Protein AF-A0A844GDI8-F1 (afdb_monomer)

Sequence (125 aa):
MKISQRLLLTLSTALVALLAVGSFGLWQLKQANTRFDYIAENTMPSVLALDHVKDTFAEMRVQVYRHVLANNPELKQKEEQLIRESDQKLASELNDYEKNLISNQEDRDLLAKDRLRSRPMKPDG

Mean predicted aligned error: 10.5 Å

InterPro domains:
  IPR024478 Chemotaxis methyl-accepting receptor HlyB-like, 4HB MCP domain [PF12729] (1-109)

Structure (mmCIF, N/CA/C/O backbone):
data_AF-A0A844GDI8-F1
#
_entry.id   AF-A0A844GDI8-F1
#
loop_
_atom_site.group_PDB
_atom_site.id
_atom_site.type_symbol
_atom_site.label_atom_id
_atom_site.label_alt_id
_atom_site.label_comp_id
_atom_s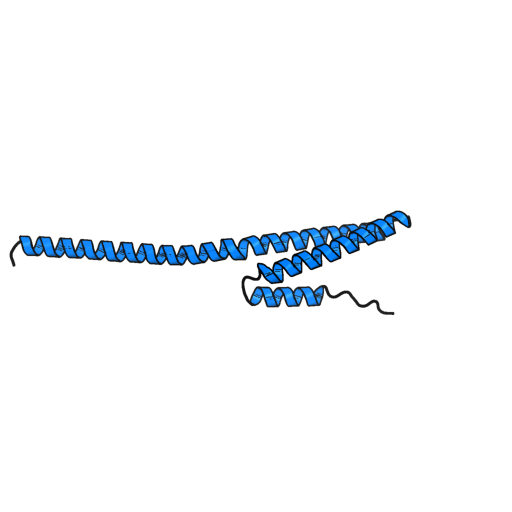ite.label_asym_id
_atom_site.label_entity_id
_atom_site.label_seq_id
_atom_site.pdbx_PDB_ins_code
_atom_site.Cartn_x
_atom_site.Cartn_y
_atom_site.Cartn_z
_atom_site.occupancy
_atom_site.B_iso_or_equiv
_atom_site.auth_seq_id
_atom_site.auth_comp_id
_atom_site.auth_asym_id
_atom_site.auth_atom_id
_atom_site.pdbx_PDB_model_num
ATOM 1 N N . MET A 1 1 ? -38.801 8.142 53.476 1.00 58.06 1 MET A N 1
ATOM 2 C CA . MET A 1 1 ? -37.443 8.277 52.903 1.00 58.06 1 MET A CA 1
ATOM 3 C C . MET A 1 1 ? -36.638 9.249 53.746 1.00 58.06 1 MET A C 1
ATOM 5 O O . MET A 1 1 ? -37.152 10.319 54.046 1.00 58.06 1 MET A O 1
ATOM 9 N N . LYS A 1 2 ? -35.413 8.892 54.144 1.00 83.44 2 LYS A N 1
ATOM 10 C CA . LYS A 1 2 ? -34.493 9.823 54.825 1.00 83.44 2 LYS A CA 1
ATOM 11 C C . LYS A 1 2 ? -33.628 10.543 53.780 1.00 83.44 2 LYS A C 1
ATOM 13 O O . LYS A 1 2 ? -33.296 9.951 52.757 1.00 83.44 2 LYS A O 1
ATOM 18 N N . ILE A 1 3 ? -33.246 11.796 54.033 1.00 80.56 3 ILE A N 1
ATOM 19 C CA . ILE A 1 3 ? -32.442 12.636 53.116 1.00 80.56 3 ILE A CA 1
ATOM 20 C C . ILE A 1 3 ? -31.165 11.914 52.649 1.00 80.56 3 ILE A C 1
ATOM 22 O O . ILE A 1 3 ? -30.835 11.954 51.466 1.00 80.56 3 ILE A O 1
ATOM 26 N N . SER A 1 4 ? -30.521 11.155 53.540 1.00 80.56 4 SER A N 1
ATOM 27 C CA . SER A 1 4 ? -29.336 10.347 53.231 1.00 80.56 4 SER A CA 1
ATOM 28 C C . SER A 1 4 ? -29.582 9.270 52.168 1.00 80.56 4 SER A C 1
ATOM 30 O O . SER A 1 4 ? -28.730 9.071 51.312 1.00 80.56 4 SER A O 1
ATOM 32 N N . GLN A 1 5 ? -30.748 8.607 52.164 1.00 81.50 5 GLN A N 1
ATOM 33 C CA . GLN A 1 5 ? -31.087 7.614 51.130 1.00 81.50 5 GLN A CA 1
ATOM 34 C C . GLN A 1 5 ? -31.275 8.274 49.766 1.00 81.50 5 GLN A C 1
ATOM 36 O O . GLN A 1 5 ? -30.863 7.718 48.754 1.00 81.50 5 GLN A O 1
ATOM 41 N N . ARG A 1 6 ? -31.870 9.473 49.739 1.00 85.62 6 ARG A N 1
ATOM 42 C CA . ARG A 1 6 ? -32.077 10.226 48.498 1.00 85.62 6 ARG A CA 1
ATOM 43 C C . ARG A 1 6 ? -30.742 10.654 47.885 1.00 85.62 6 ARG A C 1
ATOM 45 O O . ARG A 1 6 ? -30.569 10.509 46.682 1.00 85.62 6 ARG A O 1
ATOM 52 N N . LEU A 1 7 ? -29.805 11.113 48.720 1.00 89.56 7 LEU A N 1
ATOM 53 C CA . LEU A 1 7 ? -28.462 11.529 48.302 1.00 89.56 7 LEU A CA 1
ATOM 54 C C . LEU A 1 7 ? -27.642 10.357 47.736 1.00 89.56 7 LEU A C 1
ATOM 56 O O . LEU A 1 7 ? -27.009 10.487 46.690 1.00 89.56 7 LEU A O 1
ATOM 60 N N . LEU A 1 8 ? -27.692 9.199 48.405 1.00 91.94 8 LEU A N 1
ATOM 61 C CA . LEU A 1 8 ? -26.987 7.991 47.969 1.00 91.94 8 LEU A CA 1
ATOM 62 C C . LEU A 1 8 ? -27.525 7.489 46.623 1.00 91.94 8 LEU A C 1
ATOM 64 O O . LEU A 1 8 ? -26.748 7.161 45.734 1.00 91.94 8 LEU A O 1
ATOM 68 N N . LEU A 1 9 ? -28.849 7.508 46.440 1.00 91.69 9 LEU A N 1
ATOM 69 C CA . LEU A 1 9 ? -29.498 7.034 45.217 1.00 91.69 9 LEU A CA 1
ATOM 70 C C . LEU A 1 9 ? -29.147 7.903 44.002 1.00 91.69 9 LEU A C 1
ATOM 72 O O . LEU A 1 9 ? -28.824 7.375 42.937 1.00 91.69 9 LEU A O 1
ATOM 76 N N . THR A 1 10 ? -29.152 9.230 44.162 1.00 93.31 10 THR A N 1
ATOM 77 C CA . THR A 1 10 ? -28.753 10.152 43.088 1.00 93.31 10 THR A CA 1
ATOM 78 C C . THR A 1 10 ? -27.277 10.011 42.733 1.00 93.31 10 THR A C 1
ATOM 80 O O . THR A 1 10 ? -26.933 10.011 41.553 1.00 93.31 10 THR A O 1
ATOM 83 N N . LEU A 1 11 ? -26.410 9.834 43.737 1.00 94.50 11 LEU A N 1
ATOM 84 C CA . LEU A 1 11 ? -24.975 9.677 43.519 1.00 94.50 11 LEU A CA 1
ATOM 85 C C . LEU A 1 11 ? -24.662 8.359 42.803 1.00 94.50 11 LEU A C 1
ATOM 87 O O . LEU A 1 11 ? -23.952 8.369 41.802 1.00 94.50 11 LEU A O 1
ATOM 91 N N . SER A 1 12 ? -25.230 7.240 43.262 1.00 94.81 12 SER A N 1
ATOM 92 C CA . SER A 1 12 ? -25.060 5.935 42.614 1.00 94.81 12 SER A CA 1
ATOM 93 C C . SER A 1 12 ? -25.578 5.939 41.178 1.00 94.81 12 SER A C 1
ATOM 95 O O . SER A 1 12 ? -24.921 5.395 40.297 1.00 94.81 12 SER A O 1
ATOM 97 N N . THR A 1 13 ? -26.709 6.599 40.917 1.00 95.38 13 THR A N 1
ATOM 98 C CA . THR A 1 13 ? -27.257 6.719 39.557 1.00 95.38 13 THR A CA 1
ATOM 99 C C . THR A 1 13 ? -26.310 7.491 38.639 1.00 95.38 13 THR A C 1
ATOM 101 O O . THR A 1 13 ? -26.027 7.038 37.531 1.00 95.38 13 THR A O 1
ATOM 104 N N . ALA A 1 14 ? -25.766 8.620 39.106 1.00 95.25 14 ALA A N 1
ATOM 105 C CA . ALA A 1 14 ? -24.781 9.391 38.347 1.00 95.25 14 ALA A CA 1
ATOM 106 C C . ALA A 1 14 ? -23.498 8.584 38.078 1.00 95.25 14 ALA A C 1
ATOM 108 O O . ALA A 1 14 ? -22.960 8.627 36.973 1.00 95.25 14 ALA A O 1
ATOM 109 N N . LEU A 1 15 ? -23.042 7.801 39.061 1.00 96.7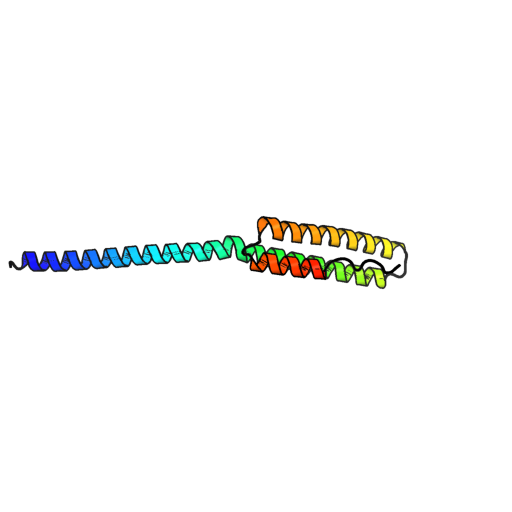5 15 LEU A N 1
ATOM 110 C CA . LEU A 1 15 ? -21.878 6.918 38.940 1.00 96.75 15 LEU A CA 1
ATOM 111 C C . LEU A 1 15 ? -22.093 5.824 37.887 1.00 96.75 15 LEU A C 1
ATOM 113 O O . LEU A 1 15 ? -21.237 5.615 37.031 1.00 96.75 15 LEU A O 1
ATOM 117 N N . VAL A 1 16 ? -23.253 5.163 37.907 1.00 96.81 16 VAL A N 1
ATOM 118 C CA . VAL A 1 16 ? -23.614 4.142 36.911 1.00 96.81 16 VAL A CA 1
ATOM 119 C C . VAL A 1 16 ? -23.710 4.752 35.514 1.00 96.81 16 VAL A C 1
ATOM 121 O O . VAL A 1 16 ? -23.190 4.171 34.564 1.00 96.81 16 VAL A O 1
ATOM 124 N N . ALA A 1 17 ? -24.311 5.938 35.382 1.00 96.00 17 ALA A N 1
ATOM 125 C CA . ALA A 1 17 ? -24.390 6.639 34.103 1.00 96.00 17 ALA A CA 1
ATOM 126 C C . ALA A 1 17 ? -22.994 6.976 33.546 1.00 96.00 17 ALA A C 1
ATOM 128 O O . ALA A 1 17 ? -22.728 6.734 32.370 1.00 96.00 17 ALA A O 1
ATOM 129 N N . LEU A 1 18 ? -22.080 7.459 34.394 1.00 96.31 18 LEU A N 1
ATOM 130 C CA . LEU A 1 18 ? -20.688 7.724 34.016 1.00 96.31 18 LEU A CA 1
ATOM 131 C C . LEU A 1 18 ? -19.960 6.459 33.552 1.00 96.31 18 LEU A C 1
ATOM 133 O O . LEU A 1 18 ? -19.305 6.479 32.512 1.00 96.31 18 LEU A O 1
ATOM 137 N N . LEU A 1 19 ? -20.099 5.352 34.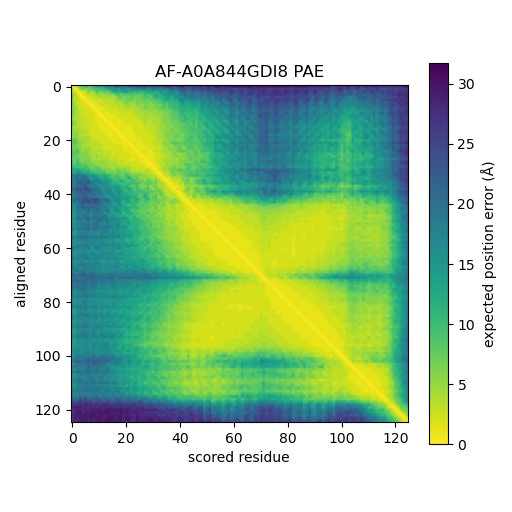287 1.00 96.88 19 LEU A N 1
ATOM 138 C CA . LEU A 1 19 ? -19.487 4.075 33.913 1.00 96.88 19 LEU A CA 1
ATOM 139 C C . LEU A 1 19 ? -20.047 3.534 32.593 1.00 96.88 19 LEU A C 1
ATOM 141 O O . LEU A 1 19 ? -19.283 3.019 31.775 1.00 96.88 19 LEU A O 1
ATOM 145 N N . ALA A 1 20 ? -21.354 3.675 32.363 1.00 96.06 20 ALA A N 1
ATOM 146 C CA . ALA A 1 20 ? -21.994 3.263 31.119 1.00 96.06 20 ALA A CA 1
ATOM 147 C C . ALA A 1 20 ? -21.457 4.060 29.922 1.00 96.06 20 ALA A C 1
ATOM 149 O O . ALA A 1 20 ? -21.033 3.465 28.932 1.00 96.06 20 ALA A O 1
ATOM 150 N N . VAL A 1 21 ? -21.399 5.392 30.033 1.00 96.00 21 VAL A N 1
ATOM 151 C CA . VAL A 1 21 ? -20.866 6.261 28.970 1.00 96.00 21 VAL A CA 1
ATOM 152 C C . VAL A 1 21 ? -19.378 6.003 28.740 1.00 96.00 21 VAL A C 1
ATOM 154 O O . VAL A 1 21 ? -18.954 5.884 27.592 1.00 96.00 21 VAL A O 1
ATOM 157 N N . GLY A 1 22 ? -18.587 5.857 29.807 1.00 95.19 22 GLY A N 1
ATOM 158 C CA . GLY A 1 22 ? -17.161 5.547 29.704 1.00 95.19 22 GLY A CA 1
ATOM 159 C C . GLY A 1 22 ? -16.908 4.213 28.999 1.00 95.19 22 GLY A C 1
ATOM 160 O O . GLY A 1 22 ? -16.115 4.145 28.062 1.00 95.19 22 GLY A O 1
ATOM 161 N N . SER A 1 23 ? -17.637 3.164 29.387 1.00 93.88 23 SER A N 1
ATOM 162 C CA . SER A 1 23 ? -17.521 1.836 28.769 1.00 93.88 23 SER A CA 1
ATOM 163 C C . SER A 1 23 ? -17.961 1.847 27.305 1.00 93.88 23 SER A C 1
ATOM 165 O O . SER A 1 23 ? -17.291 1.262 26.455 1.00 93.88 23 SER A O 1
ATOM 167 N N . PHE A 1 24 ? -19.052 2.551 26.989 1.00 95.00 24 PHE A N 1
ATOM 168 C CA . PHE A 1 24 ? -19.525 2.719 25.616 1.00 95.00 24 PHE A CA 1
ATOM 169 C C . PHE A 1 24 ? -18.507 3.476 24.751 1.00 95.00 24 PHE A C 1
ATOM 171 O O . PHE A 1 24 ? -18.215 3.054 23.634 1.00 95.00 24 PHE A O 1
ATOM 178 N N . GLY A 1 25 ? -17.903 4.540 25.286 1.00 91.62 25 GLY A N 1
ATOM 179 C CA . GLY A 1 25 ? -16.837 5.282 24.614 1.00 91.62 25 GLY A CA 1
ATOM 180 C C . GLY A 1 25 ? -15.614 4.413 24.317 1.00 91.62 25 GLY A C 1
ATOM 181 O O . GLY A 1 25 ? -15.112 4.428 23.195 1.00 91.62 25 GLY A O 1
ATOM 182 N N . LEU A 1 26 ? -15.176 3.595 25.281 1.00 91.44 26 LEU A N 1
ATOM 183 C CA . LEU A 1 26 ? -14.076 2.643 25.081 1.00 91.44 26 LEU A CA 1
ATOM 184 C C . LEU A 1 26 ? -14.410 1.582 24.025 1.00 91.44 26 LEU A C 1
ATOM 186 O O . LEU A 1 26 ? -13.558 1.242 23.205 1.00 91.44 26 LEU A O 1
ATOM 190 N N . TRP A 1 27 ? -15.645 1.076 24.011 1.00 90.00 27 TRP A N 1
ATOM 191 C CA . TRP A 1 27 ? -16.100 0.127 22.995 1.00 90.00 27 TRP A CA 1
ATOM 192 C C . TRP A 1 27 ? -16.102 0.751 21.594 1.00 90.00 27 TRP A C 1
ATOM 194 O O . TRP A 1 27 ? -15.561 0.166 20.654 1.00 90.00 27 TRP A O 1
ATOM 204 N N . GLN A 1 28 ? -16.619 1.974 21.467 1.00 86.12 28 GLN A N 1
ATOM 205 C CA . GLN A 1 28 ? -16.641 2.712 20.207 1.00 86.12 28 GLN A CA 1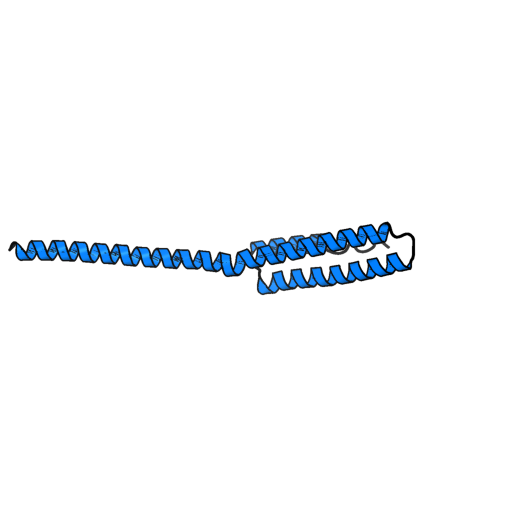
ATOM 206 C C . GLN A 1 28 ? -15.226 3.036 19.704 1.00 86.12 28 GLN A C 1
ATOM 208 O O . GLN A 1 28 ? -14.955 2.916 18.508 1.00 86.12 28 GLN A O 1
ATOM 213 N N . LEU A 1 29 ? -14.314 3.398 20.613 1.00 84.88 29 LEU A N 1
ATOM 214 C CA . LEU A 1 29 ? -12.909 3.649 20.297 1.00 84.88 29 LEU A CA 1
ATOM 215 C C . LEU A 1 29 ? -12.213 2.371 19.815 1.00 84.88 29 LEU A C 1
ATOM 217 O O . LEU A 1 29 ? -11.505 2.403 18.812 1.00 84.88 29 LEU A O 1
ATOM 221 N N . LYS A 1 30 ? -12.467 1.231 20.470 1.00 80.94 30 LYS A N 1
ATOM 222 C CA . LYS A 1 30 ? -11.933 -0.071 20.046 1.00 80.94 30 LYS A CA 1
ATOM 223 C C . LYS A 1 30 ? -12.401 -0.440 18.637 1.00 80.94 30 LYS A C 1
ATOM 225 O O . LYS A 1 30 ? -11.585 -0.867 17.828 1.00 80.94 30 LYS A O 1
ATOM 230 N N . GLN A 1 31 ? -13.683 -0.226 18.336 1.00 79.81 31 GLN A N 1
ATOM 231 C CA . GLN A 1 31 ? -14.257 -0.455 17.006 1.00 79.81 31 GLN A CA 1
ATOM 232 C C . GLN A 1 31 ? -13.626 0.454 15.936 1.00 79.81 31 GLN A C 1
ATOM 234 O O . GLN A 1 31 ? -13.423 0.029 14.799 1.00 79.81 31 GLN A O 1
ATOM 239 N N . ALA A 1 32 ? -13.334 1.711 16.287 1.00 71.69 32 ALA A N 1
ATOM 240 C CA . ALA A 1 32 ? -12.657 2.647 15.396 1.00 71.69 32 ALA A CA 1
ATOM 241 C C . ALA A 1 32 ? -11.206 2.224 15.133 1.00 71.69 32 ALA A C 1
ATOM 243 O O . ALA A 1 32 ? -10.782 2.239 13.980 1.00 71.69 32 ALA A O 1
ATOM 244 N N . ASN A 1 33 ? -10.483 1.771 16.163 1.00 71.44 33 ASN A N 1
ATOM 245 C CA . ASN A 1 33 ? -9.116 1.266 16.020 1.00 71.44 33 ASN A CA 1
ATOM 246 C C . ASN A 1 33 ? -9.041 0.115 15.011 1.00 71.44 33 ASN A C 1
ATOM 248 O O . ASN A 1 33 ? -8.203 0.146 14.125 1.00 71.44 33 ASN A O 1
ATOM 252 N N . THR A 1 34 ? -10.005 -0.813 15.035 1.00 67.88 34 THR A N 1
ATOM 253 C CA . THR A 1 34 ? -10.046 -1.934 14.076 1.00 67.88 34 THR A CA 1
ATOM 254 C C . THR A 1 34 ? -10.129 -1.470 12.615 1.00 67.88 34 THR A C 1
ATOM 256 O O . THR A 1 34 ? -9.647 -2.149 11.714 1.00 67.88 34 THR A O 1
ATOM 259 N N . ARG A 1 35 ? -10.745 -0.307 12.356 1.00 63.72 35 ARG A N 1
ATOM 260 C CA . ARG A 1 35 ? -10.803 0.283 11.008 1.00 63.72 35 ARG A CA 1
ATOM 261 C C . ARG A 1 35 ? -9.491 0.964 10.626 1.00 63.72 35 ARG A C 1
ATOM 263 O O . ARG A 1 35 ? -9.107 0.898 9.463 1.00 63.72 35 ARG A O 1
ATOM 270 N N . PHE A 1 36 ? -8.826 1.614 11.579 1.00 63.84 36 PHE A N 1
ATOM 271 C CA . PHE A 1 36 ? -7.506 2.202 11.353 1.00 63.84 36 PHE A CA 1
ATOM 272 C C . PHE A 1 36 ? -6.452 1.129 11.094 1.00 63.84 36 PHE A C 1
ATOM 274 O O . PHE A 1 36 ? -5.689 1.275 10.143 1.00 63.84 36 PHE A O 1
ATOM 281 N N . ASP A 1 37 ? -6.481 0.034 11.854 1.00 64.62 37 ASP A N 1
ATOM 282 C CA . ASP A 1 37 ? -5.597 -1.117 11.658 1.00 64.62 37 ASP A CA 1
ATOM 283 C C . ASP A 1 37 ? -5.788 -1.704 10.251 1.00 64.62 37 ASP A C 1
ATOM 285 O O . ASP A 1 37 ? -4.821 -1.897 9.524 1.00 64.62 37 ASP A O 1
ATOM 289 N N . TYR A 1 38 ? -7.036 -1.855 9.785 1.00 65.56 38 TYR A N 1
ATOM 290 C CA . TYR A 1 38 ? -7.311 -2.315 8.418 1.00 65.56 38 TYR A CA 1
ATOM 291 C C . TYR A 1 38 ? -6.700 -1.403 7.338 1.00 65.56 38 TYR A C 1
ATOM 293 O O . TYR A 1 38 ? -6.082 -1.897 6.393 1.00 65.56 38 TYR A O 1
ATOM 301 N N . ILE A 1 39 ? -6.834 -0.079 7.479 1.00 62.19 39 ILE A N 1
ATOM 302 C CA . ILE A 1 39 ? -6.264 0.894 6.530 1.00 62.19 39 ILE A CA 1
ATOM 303 C C . ILE A 1 39 ? -4.732 0.857 6.558 1.00 62.19 39 ILE A C 1
ATOM 305 O O . ILE A 1 39 ? -4.097 0.890 5.501 1.00 62.19 39 ILE A O 1
ATOM 309 N N . ALA A 1 40 ? -4.145 0.803 7.753 1.00 62.09 40 ALA A N 1
ATOM 310 C CA . ALA A 1 40 ? -2.701 0.819 7.944 1.00 62.09 40 ALA A CA 1
ATOM 311 C C . ALA A 1 40 ? -2.035 -0.476 7.460 1.00 62.09 40 ALA A C 1
ATOM 313 O O . ALA A 1 40 ? -0.982 -0.417 6.832 1.00 62.09 40 ALA A O 1
ATOM 314 N N . GLU A 1 41 ? -2.651 -1.630 7.717 1.00 69.75 41 GLU A N 1
ATOM 315 C CA . GLU A 1 41 ? -2.069 -2.940 7.409 1.00 69.75 41 GLU A CA 1
ATOM 316 C C . GLU A 1 41 ? -2.350 -3.403 5.977 1.00 69.75 41 GLU A C 1
ATOM 318 O O . GLU A 1 41 ? -1.525 -4.100 5.396 1.00 69.75 41 GLU A O 1
ATOM 323 N N . ASN A 1 42 ? -3.484 -3.010 5.387 1.00 68.00 42 ASN A N 1
ATOM 324 C CA . ASN A 1 42 ? -3.909 -3.543 4.089 1.00 68.00 42 ASN A CA 1
ATOM 325 C C . ASN A 1 42 ? -3.912 -2.462 3.003 1.00 68.00 42 ASN A C 1
ATOM 327 O O . ASN A 1 42 ? -3.276 -2.618 1.962 1.00 68.00 42 ASN A O 1
ATOM 331 N N . THR A 1 43 ? -4.571 -1.324 3.240 1.00 73.69 43 THR A N 1
ATOM 332 C CA . THR A 1 43 ? -4.803 -0.326 2.183 1.00 73.69 43 THR A CA 1
ATOM 333 C C . THR A 1 43 ? -3.556 0.488 1.834 1.00 73.69 43 THR A C 1
ATOM 335 O O . THR A 1 43 ? -3.238 0.636 0.656 1.00 73.69 43 THR A O 1
ATOM 338 N N . MET A 1 44 ? -2.832 1.020 2.823 1.00 79.19 44 MET A N 1
ATOM 339 C CA . MET A 1 44 ? -1.626 1.819 2.553 1.00 79.19 44 MET A CA 1
ATOM 340 C C . MET A 1 44 ? -0.529 1.014 1.830 1.00 79.19 44 MET A C 1
ATOM 342 O O . MET A 1 44 ? -0.062 1.476 0.785 1.00 79.19 44 MET A O 1
ATOM 346 N N . PRO A 1 45 ? -0.145 -0.187 2.309 1.00 83.25 45 PRO A N 1
ATOM 347 C CA . PRO A 1 45 ? 0.858 -1.009 1.633 1.00 83.25 45 PRO A CA 1
ATOM 348 C C . PRO A 1 45 ? 0.437 -1.415 0.215 1.00 83.25 45 PRO A C 1
ATOM 350 O O . PRO A 1 45 ? 1.257 -1.378 -0.699 1.00 83.25 45 PRO A O 1
ATOM 353 N N . SER A 1 46 ? -0.850 -1.716 0.006 1.00 82.88 46 SER A N 1
ATOM 354 C CA . SER A 1 46 ? -1.417 -2.010 -1.318 1.00 82.88 46 SER A CA 1
ATOM 355 C C . SER A 1 46 ? -1.228 -0.877 -2.314 1.00 82.88 46 SER A C 1
ATOM 357 O O . SER A 1 46 ? -0.809 -1.107 -3.447 1.00 82.88 46 SER A O 1
ATOM 359 N N . VAL A 1 47 ? -1.539 0.354 -1.900 1.00 85.25 47 VAL A N 1
ATOM 360 C CA . VAL A 1 47 ? -1.420 1.530 -2.769 1.00 85.25 47 VAL A CA 1
ATOM 361 C C . VAL A 1 47 ? 0.037 1.776 -3.141 1.00 85.25 47 VAL A C 1
ATOM 363 O O . VAL A 1 47 ? 0.319 2.007 -4.312 1.00 85.25 47 VAL A O 1
ATOM 366 N N . LEU A 1 48 ? 0.958 1.671 -2.180 1.00 86.56 48 LEU A N 1
ATOM 367 C CA . LEU A 1 48 ? 2.392 1.821 -2.440 1.00 86.56 48 LEU A CA 1
ATOM 368 C C . LEU A 1 48 ? 2.917 0.741 -3.394 1.00 86.56 48 LEU A C 1
ATOM 370 O O . LEU A 1 48 ? 3.663 1.049 -4.318 1.00 86.56 48 LEU A O 1
ATOM 374 N N . ALA A 1 49 ? 2.499 -0.514 -3.219 1.00 87.81 49 ALA A N 1
ATOM 375 C CA . ALA A 1 49 ? 2.889 -1.596 -4.119 1.00 87.81 49 ALA A CA 1
ATOM 376 C C . ALA A 1 49 ? 2.386 -1.367 -5.554 1.00 87.81 49 ALA A C 1
ATOM 378 O O . ALA A 1 49 ? 3.136 -1.552 -6.510 1.00 87.81 49 ALA A O 1
ATOM 379 N N . LEU A 1 50 ? 1.141 -0.909 -5.718 1.00 87.69 50 LEU A N 1
ATOM 380 C CA . LEU A 1 50 ? 0.601 -0.565 -7.036 1.00 87.69 50 LEU A CA 1
ATOM 381 C C . LEU A 1 50 ? 1.281 0.663 -7.658 1.00 87.69 50 LEU A C 1
ATOM 383 O O . LEU A 1 50 ? 1.364 0.749 -8.883 1.00 87.69 50 LEU A O 1
ATOM 387 N N . ASP A 1 51 ? 1.757 1.607 -6.847 1.00 89.62 51 ASP A N 1
ATOM 388 C CA . ASP A 1 51 ? 2.540 2.751 -7.322 1.00 89.62 51 ASP A CA 1
ATOM 389 C C .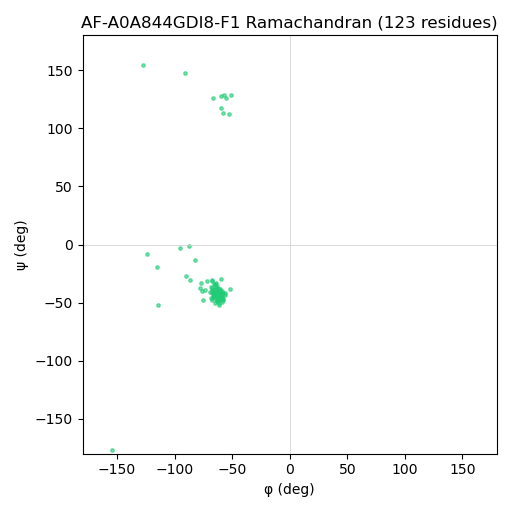 ASP A 1 51 ? 3.891 2.292 -7.894 1.00 89.62 51 ASP A C 1
ATOM 391 O O . ASP A 1 51 ? 4.235 2.635 -9.024 1.00 89.62 51 ASP A O 1
ATOM 395 N N . HIS A 1 52 ? 4.578 1.378 -7.202 1.00 89.50 52 HIS A N 1
ATOM 396 C CA . HIS A 1 52 ? 5.801 0.751 -7.714 1.00 89.50 52 HIS A CA 1
ATOM 397 C C . HIS A 1 52 ? 5.587 -0.001 -9.034 1.00 89.50 52 HIS A C 1
ATOM 399 O O . HIS A 1 52 ? 6.381 0.152 -9.963 1.00 89.50 52 HIS A O 1
ATOM 405 N N . VAL A 1 53 ? 4.480 -0.742 -9.166 1.00 91.12 53 VAL A N 1
ATOM 406 C CA . VAL A 1 53 ? 4.118 -1.406 -10.432 1.00 91.12 53 VAL A CA 1
ATOM 407 C C . VAL A 1 53 ? 3.979 -0.386 -11.570 1.00 91.12 53 VAL A C 1
ATOM 409 O O . VAL A 1 53 ? 4.429 -0.639 -12.692 1.00 91.12 53 VAL A O 1
ATOM 412 N N . LYS A 1 54 ? 3.367 0.778 -11.306 1.00 91.25 54 LYS A N 1
ATOM 413 C CA . LYS A 1 54 ? 3.228 1.847 -12.309 1.00 91.25 54 LYS A CA 1
ATOM 414 C C . LYS A 1 54 ? 4.577 2.429 -12.712 1.00 91.25 54 LYS A C 1
ATOM 416 O O . LYS A 1 54 ? 4.783 2.652 -13.907 1.00 91.25 54 LYS A O 1
ATOM 421 N N . ASP A 1 55 ? 5.478 2.641 -11.760 1.00 93.50 55 ASP A N 1
ATOM 422 C CA . ASP A 1 55 ? 6.828 3.138 -12.031 1.00 93.50 55 ASP A CA 1
ATOM 423 C C . ASP A 1 55 ? 7.625 2.152 -12.893 1.00 93.50 55 ASP A C 1
ATOM 425 O O . ASP A 1 55 ? 8.163 2.540 -13.934 1.00 93.50 55 ASP A O 1
ATOM 429 N N . THR A 1 56 ? 7.625 0.863 -12.533 1.00 91.69 56 THR A N 1
ATOM 430 C CA . THR A 1 56 ? 8.283 -0.193 -13.321 1.00 91.69 56 THR A CA 1
ATOM 431 C C . THR A 1 56 ? 7.707 -0.262 -14.742 1.00 91.69 56 THR A C 1
ATOM 433 O O . THR A 1 56 ? 8.449 -0.393 -15.719 1.00 91.69 56 THR A O 1
ATOM 436 N N . PHE A 1 57 ? 6.388 -0.110 -14.898 1.00 92.12 57 PHE A N 1
ATOM 437 C CA . PHE A 1 57 ? 5.756 -0.064 -16.218 1.00 92.12 57 PHE A CA 1
ATOM 438 C C . PHE A 1 57 ? 6.152 1.180 -17.029 1.00 92.12 57 PHE A C 1
ATOM 440 O O . PHE A 1 57 ? 6.401 1.092 -18.234 1.00 92.12 57 PHE A O 1
ATOM 447 N N . ALA A 1 58 ? 6.219 2.353 -16.396 1.00 93.62 58 ALA A N 1
ATOM 448 C CA . ALA A 1 58 ? 6.653 3.583 -17.051 1.00 93.62 58 ALA A CA 1
ATOM 449 C C . ALA A 1 58 ? 8.113 3.483 -17.520 1.00 93.62 58 ALA A C 1
ATOM 451 O O . ALA A 1 58 ? 8.427 3.887 -18.643 1.00 93.62 58 ALA A O 1
ATOM 452 N N . GLU A 1 59 ? 8.980 2.887 -16.702 1.00 93.81 59 GLU A N 1
ATOM 453 C CA . GLU A 1 59 ? 10.373 2.616 -17.050 1.00 93.81 59 GLU A CA 1
ATOM 454 C C . GLU A 1 59 ? 10.478 1.680 -18.260 1.00 93.81 59 GLU A C 1
ATOM 456 O O . GLU A 1 59 ? 11.155 2.011 -19.238 1.00 93.81 59 GLU A O 1
ATOM 461 N N . MET A 1 60 ? 9.724 0.577 -18.258 1.00 92.56 60 MET A N 1
ATOM 462 C CA . MET A 1 60 ? 9.653 -0.344 -19.395 1.00 92.56 60 MET A CA 1
ATOM 463 C C . MET A 1 60 ? 9.233 0.374 -20.683 1.00 92.56 60 MET A C 1
ATOM 465 O O . MET A 1 60 ? 9.842 0.186 -21.736 1.00 92.56 60 MET A O 1
ATOM 469 N N . ARG A 1 61 ? 8.226 1.257 -20.621 1.00 93.81 61 ARG A N 1
ATOM 470 C CA . ARG A 1 61 ? 7.802 2.047 -21.791 1.00 93.81 61 ARG A CA 1
ATOM 471 C C . ARG A 1 61 ? 8.925 2.929 -22.330 1.00 93.81 61 ARG A C 1
ATOM 473 O O . ARG A 1 61 ? 9.080 3.033 -23.545 1.00 93.81 61 ARG A O 1
ATOM 480 N N . VAL A 1 62 ? 9.713 3.553 -21.454 1.00 95.12 62 VAL A N 1
ATOM 481 C CA . VAL A 1 62 ? 10.876 4.359 -21.859 1.00 95.12 62 VAL A CA 1
ATOM 482 C C . VAL A 1 62 ? 11.931 3.494 -22.546 1.00 95.12 62 VAL A C 1
ATOM 484 O O . VAL A 1 62 ? 12.452 3.902 -23.585 1.00 95.12 62 VAL A O 1
ATOM 487 N N . GLN A 1 63 ? 12.219 2.304 -22.020 1.00 93.31 63 GLN A N 1
ATOM 488 C CA . GLN A 1 63 ? 13.167 1.365 -22.632 1.00 93.31 63 GLN A CA 1
ATOM 489 C C . GLN A 1 63 ? 12.680 0.895 -24.011 1.00 93.31 63 GLN A C 1
ATOM 491 O O . GLN A 1 63 ? 13.450 0.890 -24.968 1.00 93.31 63 GLN A O 1
ATOM 496 N N . VAL A 1 64 ? 11.382 0.604 -24.165 1.00 93.25 64 VAL A N 1
ATOM 497 C CA . VAL A 1 64 ? 10.777 0.290 -25.474 1.00 93.25 64 VAL A CA 1
ATOM 498 C C . VAL A 1 64 ? 10.971 1.446 -26.457 1.00 93.25 64 VAL A C 1
ATOM 500 O O . VAL A 1 64 ? 11.415 1.225 -27.584 1.00 93.25 64 VAL A O 1
ATOM 503 N N . TYR A 1 65 ? 10.707 2.691 -26.046 1.00 94.94 65 TYR A N 1
ATOM 504 C CA . TYR A 1 65 ? 10.951 3.849 -26.911 1.00 94.94 65 TYR A CA 1
ATOM 505 C C . TYR A 1 65 ? 12.431 3.983 -27.296 1.00 94.94 65 TYR A C 1
ATOM 507 O O . TYR A 1 65 ? 12.736 4.24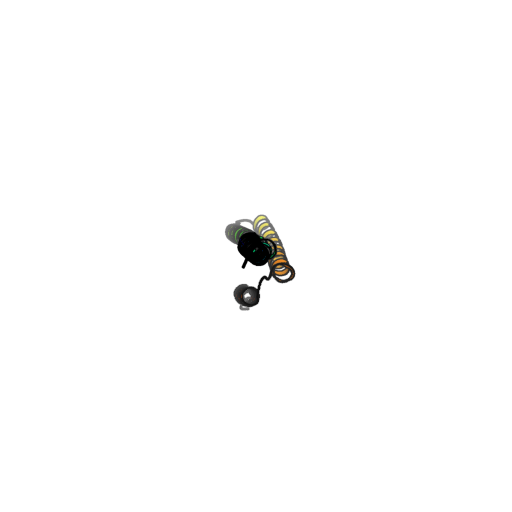9 -28.460 1.00 94.94 65 TYR A O 1
ATOM 515 N N . ARG A 1 66 ? 13.360 3.756 -26.360 1.00 92.94 66 ARG A N 1
ATOM 516 C CA . ARG A 1 66 ? 14.808 3.774 -26.635 1.00 92.94 66 ARG A CA 1
ATOM 517 C C . ARG A 1 66 ? 15.229 2.660 -27.586 1.00 92.94 66 ARG A C 1
ATOM 519 O O . ARG A 1 66 ? 16.009 2.924 -28.495 1.00 92.94 66 ARG A O 1
ATOM 526 N N . HIS A 1 67 ? 14.679 1.458 -27.433 1.00 93.25 67 HIS A N 1
ATOM 527 C CA . HIS A 1 67 ? 14.925 0.336 -28.335 1.00 93.25 67 HIS A CA 1
ATOM 528 C C . HIS A 1 67 ? 14.490 0.664 -29.772 1.00 93.25 67 HIS A C 1
ATOM 530 O O . HIS A 1 67 ? 15.232 0.409 -30.722 1.00 93.25 67 HIS A O 1
ATOM 536 N N . VAL A 1 68 ? 13.315 1.281 -29.938 1.00 93.12 68 VAL A N 1
ATOM 537 C CA . VAL A 1 68 ? 12.799 1.696 -31.255 1.00 93.12 68 VAL A CA 1
ATOM 538 C C . VAL A 1 68 ? 13.667 2.791 -31.887 1.00 93.12 68 VAL A C 1
ATOM 540 O O . VAL A 1 68 ? 13.911 2.753 -33.091 1.00 93.12 68 VAL A O 1
ATOM 543 N N . LEU A 1 69 ? 14.158 3.746 -31.090 1.00 94.00 69 LEU A N 1
ATOM 544 C CA . LEU A 1 69 ? 14.990 4.864 -31.559 1.00 94.00 69 LEU A CA 1
ATOM 545 C C . LEU A 1 69 ? 16.478 4.513 -31.734 1.00 94.00 69 LEU A C 1
ATOM 547 O O . LEU A 1 69 ? 17.230 5.297 -32.316 1.00 94.00 69 LEU A O 1
ATOM 551 N N . ALA A 1 70 ? 16.930 3.373 -31.213 1.00 93.81 70 ALA A N 1
ATOM 552 C CA . ALA A 1 70 ? 18.327 2.972 -31.277 1.00 93.81 70 ALA A CA 1
ATOM 553 C C . ALA A 1 70 ? 18.756 2.675 -32.724 1.00 93.81 70 ALA A C 1
ATOM 555 O O . ALA A 1 70 ? 18.175 1.841 -33.417 1.00 93.81 70 ALA A O 1
ATOM 556 N N . ASN A 1 71 ? 19.831 3.333 -33.163 1.00 91.00 71 ASN A N 1
ATOM 557 C CA . ASN A 1 71 ? 20.340 3.237 -34.535 1.00 91.00 71 ASN A CA 1
ATOM 558 C C . ASN A 1 71 ? 21.464 2.205 -34.712 1.00 91.00 71 ASN A C 1
ATOM 560 O O . ASN A 1 71 ? 21.935 2.012 -35.830 1.00 91.00 71 ASN A O 1
ATOM 564 N N . ASN A 1 72 ? 21.911 1.547 -33.636 1.00 92.69 72 ASN A N 1
ATOM 565 C CA . ASN A 1 72 ? 22.916 0.490 -33.712 1.00 92.69 72 ASN A CA 1
ATOM 566 C C . ASN A 1 72 ? 22.439 -0.805 -33.013 1.00 92.69 72 ASN A C 1
ATOM 568 O O . ASN A 1 72 ? 21.583 -0.745 -32.123 1.00 92.69 72 ASN A O 1
ATOM 572 N N . PRO A 1 73 ? 22.958 -1.979 -33.421 1.00 90.62 73 PRO A N 1
ATOM 573 C CA . PRO A 1 73 ? 22.516 -3.267 -32.882 1.00 90.62 73 PRO A CA 1
ATOM 574 C C . PRO A 1 73 ? 22.826 -3.460 -31.392 1.00 90.62 73 PRO A C 1
ATOM 576 O O . PRO A 1 73 ? 22.021 -4.046 -30.675 1.00 90.62 73 PRO A O 1
ATOM 579 N N . GLU A 1 74 ? 23.955 -2.937 -30.911 1.00 92.44 74 GLU A N 1
ATOM 580 C CA . GLU A 1 74 ? 24.381 -3.088 -29.513 1.00 92.44 74 GLU A CA 1
ATOM 581 C C . GLU A 1 74 ? 23.433 -2.375 -28.539 1.00 92.44 74 GLU A C 1
ATOM 583 O O . GLU A 1 74 ? 23.031 -2.945 -27.525 1.00 92.44 74 GLU A O 1
ATOM 588 N N . LEU A 1 75 ? 23.015 -1.146 -28.862 1.00 91.06 75 LEU A N 1
ATOM 589 C CA . LEU A 1 75 ? 22.042 -0.400 -28.063 1.00 91.06 75 LEU A CA 1
ATOM 590 C C . LEU A 1 75 ? 20.668 -1.065 -28.109 1.00 91.06 75 LEU A C 1
ATOM 592 O O . LEU A 1 75 ? 20.012 -1.153 -27.075 1.00 91.06 75 LEU A O 1
ATOM 596 N N . LYS A 1 76 ? 20.245 -1.590 -29.267 1.00 91.00 76 LYS A N 1
ATOM 597 C CA . LYS A 1 76 ? 18.992 -2.354 -29.356 1.00 91.00 76 LYS A CA 1
ATOM 598 C C . LYS A 1 76 ? 19.009 -3.562 -28.430 1.00 91.00 76 LYS A C 1
ATOM 600 O O . LYS A 1 76 ? 18.079 -3.716 -27.643 1.00 91.00 76 LYS A O 1
ATOM 605 N N . GLN A 1 77 ? 20.067 -4.367 -28.483 1.00 93.50 77 GLN A N 1
ATOM 606 C CA . GLN A 1 77 ? 20.198 -5.562 -27.652 1.00 93.50 77 GLN A CA 1
ATOM 607 C C . GLN A 1 77 ? 20.241 -5.222 -26.156 1.00 93.50 77 GLN A C 1
ATOM 609 O O . GLN A 1 77 ? 19.627 -5.921 -25.350 1.00 93.50 77 GLN A O 1
ATOM 614 N N . LYS A 1 78 ? 20.913 -4.123 -25.789 1.00 93.69 78 LYS A N 1
ATOM 615 C CA . LYS A 1 78 ? 20.926 -3.612 -24.414 1.00 93.69 78 LYS A CA 1
ATOM 616 C C . LYS A 1 78 ? 19.525 -3.230 -23.934 1.00 93.69 78 LYS A C 1
ATOM 618 O O . LYS A 1 78 ? 19.105 -3.690 -22.878 1.00 93.69 78 LYS A O 1
ATOM 623 N N . GLU A 1 79 ? 18.799 -2.408 -24.691 1.00 92.00 79 GLU A N 1
ATOM 624 C CA . GLU A 1 79 ? 17.441 -2.000 -24.303 1.00 92.00 79 GLU A CA 1
ATOM 625 C C . GLU A 1 79 ? 16.483 -3.201 -24.287 1.00 92.00 79 GLU A C 1
ATOM 627 O O . GLU A 1 79 ? 15.627 -3.287 -23.418 1.00 92.00 79 GLU A O 1
ATOM 632 N N . GLU A 1 80 ? 16.663 -4.183 -25.173 1.00 92.50 80 GLU A N 1
ATOM 633 C CA . GLU A 1 80 ? 15.874 -5.421 -25.169 1.00 92.50 80 GLU A CA 1
ATOM 634 C C . GLU A 1 80 ? 16.098 -6.260 -23.903 1.00 92.50 80 GLU A C 1
ATOM 636 O O . GLU A 1 80 ? 15.166 -6.865 -23.372 1.00 92.50 80 GLU A O 1
ATOM 641 N N . GLN A 1 81 ? 17.330 -6.283 -23.389 1.00 94.12 81 GLN A N 1
ATOM 642 C CA . GLN A 1 81 ? 17.626 -6.915 -22.109 1.00 94.12 81 GLN A CA 1
ATOM 643 C C . GLN A 1 81 ? 16.964 -6.16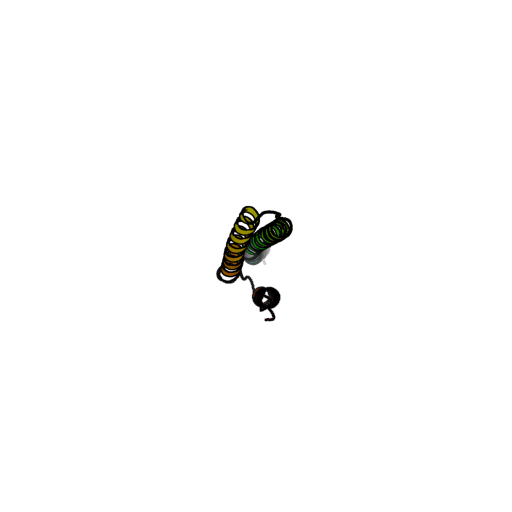8 -20.946 1.00 94.12 81 GLN A C 1
ATOM 645 O O . GLN A 1 81 ? 16.328 -6.813 -20.116 1.00 94.12 81 GLN A O 1
ATOM 650 N N . LEU A 1 82 ? 17.041 -4.834 -20.930 1.00 92.56 82 LEU A N 1
ATOM 651 C CA . LEU A 1 82 ? 16.384 -4.012 -19.908 1.00 92.56 82 LEU A CA 1
ATOM 652 C C . LEU A 1 82 ? 14.860 -4.203 -19.913 1.00 92.56 82 LEU A C 1
ATOM 654 O O . LEU A 1 82 ? 14.270 -4.374 -18.852 1.00 92.56 82 LEU A O 1
ATOM 658 N N . ILE A 1 83 ? 14.238 -4.289 -21.095 1.00 92.62 83 ILE A N 1
ATOM 659 C CA . ILE A 1 83 ? 12.799 -4.568 -21.231 1.00 92.62 83 ILE A CA 1
ATOM 660 C C . ILE A 1 83 ? 12.442 -5.914 -20.592 1.00 92.62 83 ILE A C 1
ATOM 662 O O . ILE A 1 83 ? 11.459 -5.998 -19.858 1.00 92.62 83 ILE A O 1
ATOM 666 N N . ARG A 1 84 ? 13.243 -6.965 -20.829 1.00 93.25 84 ARG A N 1
ATOM 667 C CA . ARG A 1 84 ? 13.028 -8.284 -20.203 1.00 93.25 84 ARG A CA 1
ATOM 668 C C . ARG A 1 84 ? 13.176 -8.237 -18.684 1.00 93.25 84 ARG A C 1
ATOM 670 O O . ARG A 1 84 ? 12.404 -8.885 -17.983 1.00 93.25 84 ARG A O 1
ATOM 677 N N . GLU A 1 85 ? 14.153 -7.493 -18.177 1.00 93.31 85 GLU A N 1
ATOM 678 C CA . GLU A 1 85 ? 14.361 -7.316 -16.736 1.00 93.31 85 GLU A CA 1
ATOM 679 C C . GLU A 1 85 ? 13.179 -6.574 -16.095 1.00 93.31 85 GLU A C 1
ATOM 681 O O . GLU A 1 85 ? 12.642 -7.027 -15.081 1.00 93.31 85 GLU A O 1
ATOM 686 N N . SER A 1 86 ? 12.706 -5.490 -16.718 1.00 91.44 86 SER A N 1
ATOM 687 C CA . SER A 1 86 ? 11.515 -4.765 -16.268 1.00 91.44 86 SER A CA 1
ATOM 688 C C . SER A 1 86 ? 10.243 -5.616 -16.345 1.00 91.44 86 SER A C 1
ATOM 690 O O . SER A 1 86 ? 9.384 -5.479 -15.478 1.00 91.44 86 SER A O 1
ATOM 692 N N . ASP A 1 87 ? 10.119 -6.522 -17.319 1.00 90.81 87 ASP A N 1
ATOM 693 C CA . ASP A 1 87 ? 8.969 -7.435 -17.440 1.00 90.81 87 ASP A CA 1
ATOM 694 C C . ASP A 1 87 ? 8.941 -8.463 -16.309 1.00 90.81 87 ASP A C 1
ATOM 696 O O . ASP A 1 87 ? 7.925 -8.634 -15.632 1.00 90.81 87 ASP A O 1
ATOM 700 N N . GLN A 1 88 ? 10.093 -9.069 -16.015 1.00 92.75 88 GLN A N 1
ATOM 701 C CA . GLN A 1 88 ? 10.237 -9.971 -14.872 1.00 92.75 88 GLN A CA 1
ATOM 702 C C . GLN A 1 88 ? 9.960 -9.261 -13.546 1.00 92.75 88 GLN A C 1
ATOM 704 O O . GLN A 1 88 ? 9.274 -9.812 -12.681 1.00 92.75 88 GLN A O 1
ATOM 709 N N . LYS A 1 89 ? 10.458 -8.029 -13.390 1.00 91.94 89 LYS A N 1
ATOM 710 C CA . LYS A 1 89 ? 10.227 -7.217 -12.192 1.00 91.94 89 LYS A CA 1
ATOM 711 C C . LYS A 1 89 ? 8.744 -6.890 -12.016 1.00 91.94 89 LYS A C 1
ATOM 713 O O . LYS A 1 89 ? 8.198 -7.137 -10.945 1.00 91.94 89 LYS A O 1
ATOM 718 N N . LEU A 1 90 ? 8.078 -6.432 -13.075 1.00 91.19 90 LEU A N 1
ATOM 719 C CA . LEU A 1 90 ? 6.648 -6.118 -13.067 1.00 91.19 90 LEU A CA 1
ATOM 720 C C . LEU A 1 90 ? 5.803 -7.356 -12.731 1.00 91.19 90 LEU A C 1
ATOM 722 O O . LEU A 1 90 ? 4.871 -7.277 -11.929 1.00 91.19 90 LEU A O 1
ATOM 726 N N . ALA A 1 91 ? 6.151 -8.519 -13.290 1.00 89.62 91 ALA A N 1
ATOM 727 C CA . ALA A 1 91 ? 5.493 -9.782 -12.965 1.00 89.62 91 ALA A CA 1
ATOM 728 C C . ALA A 1 91 ? 5.680 -10.179 -11.489 1.00 89.62 91 ALA A C 1
ATOM 730 O O . ALA A 1 91 ? 4.736 -10.671 -10.865 1.00 89.62 91 ALA A O 1
ATOM 731 N N . SER A 1 92 ? 6.871 -9.953 -10.924 1.00 90.88 92 SER A N 1
ATOM 732 C CA . SER A 1 92 ? 7.152 -10.203 -9.506 1.00 90.88 92 SER A CA 1
ATOM 733 C C . SER A 1 92 ? 6.338 -9.282 -8.597 1.00 90.88 92 SER A C 1
ATOM 735 O O . SER A 1 92 ? 5.650 -9.772 -7.706 1.00 90.88 92 SER A O 1
ATOM 737 N N . GLU A 1 93 ? 6.347 -7.972 -8.854 1.00 89.50 93 GLU A N 1
ATOM 738 C CA . GLU A 1 93 ? 5.624 -6.972 -8.052 1.00 89.50 93 GLU A CA 1
ATOM 739 C C . GLU A 1 93 ? 4.108 -7.237 -8.047 1.00 89.50 93 GLU A C 1
ATOM 741 O O . GLU A 1 93 ? 3.462 -7.191 -6.999 1.00 89.50 93 GLU A O 1
ATOM 746 N N . LEU A 1 94 ? 3.537 -7.613 -9.198 1.00 89.19 94 LEU A N 1
ATOM 747 C CA . LEU A 1 94 ? 2.126 -8.003 -9.293 1.00 89.19 94 LEU A CA 1
ATOM 748 C C . LEU A 1 94 ? 1.803 -9.313 -8.557 1.00 89.19 94 LEU A C 1
ATOM 750 O O . LEU A 1 94 ? 0.678 -9.488 -8.090 1.00 89.19 94 LEU A O 1
ATOM 754 N N . ASN A 1 95 ? 2.745 -10.255 -8.480 1.00 89.25 95 ASN A N 1
ATOM 755 C CA . ASN A 1 95 ? 2.568 -11.509 -7.742 1.00 89.25 95 ASN A CA 1
ATOM 756 C C . ASN A 1 95 ? 2.640 -11.273 -6.226 1.00 89.25 95 ASN A C 1
ATOM 758 O O . ASN A 1 95 ? 1.854 -11.838 -5.467 1.00 89.25 95 ASN A O 1
ATOM 762 N N . ASP A 1 96 ? 3.541 -10.397 -5.787 1.00 88.25 96 ASP A N 1
ATOM 763 C CA . ASP A 1 96 ? 3.655 -10.016 -4.380 1.00 88.25 96 ASP A CA 1
ATOM 764 C C . ASP A 1 96 ? 2.426 -9.233 -3.908 1.00 88.25 96 ASP A C 1
ATOM 766 O O . ASP A 1 96 ? 1.908 -9.510 -2.821 1.00 88.25 96 ASP A O 1
ATOM 770 N N . TYR A 1 97 ? 1.904 -8.334 -4.751 1.00 87.00 97 TYR A N 1
ATOM 771 C CA . TYR A 1 97 ? 0.621 -7.673 -4.515 1.00 87.00 97 TYR A CA 1
ATOM 772 C C . TYR A 1 97 ? -0.521 -8.691 -4.371 1.00 87.00 97 TYR A C 1
ATOM 774 O O . TYR A 1 97 ? -1.280 -8.634 -3.402 1.00 87.00 97 TYR A O 1
ATOM 782 N N . GLU A 1 98 ? -0.603 -9.672 -5.279 1.00 86.44 98 GLU A N 1
ATOM 783 C CA . GLU A 1 98 ? -1.640 -10.712 -5.245 1.00 86.44 98 GLU A CA 1
ATOM 784 C C . GLU A 1 98 ? -1.607 -11.553 -3.963 1.00 86.44 98 GLU A C 1
ATOM 786 O O . GLU A 1 98 ? -2.651 -11.852 -3.382 1.00 86.44 98 GLU A O 1
ATOM 791 N N . LYS A 1 99 ? -0.409 -11.956 -3.533 1.00 85.75 99 LYS A N 1
ATOM 792 C CA . LYS A 1 99 ? -0.233 -12.870 -2.399 1.00 85.75 99 LYS A CA 1
ATOM 793 C C . LYS A 1 99 ? -0.436 -12.200 -1.052 1.00 85.75 99 LYS A C 1
ATOM 795 O O . LYS A 1 99 ? -0.991 -12.826 -0.152 1.00 85.75 99 LYS A O 1
ATOM 800 N N . ASN A 1 100 ? 0.061 -10.975 -0.906 1.00 83.62 100 ASN A N 1
ATOM 801 C CA . ASN A 1 100 ? 0.269 -10.389 0.415 1.00 83.62 100 ASN A CA 1
ATOM 802 C C . ASN A 1 100 ? -0.602 -9.161 0.686 1.00 83.62 100 ASN A C 1
ATOM 804 O O . ASN A 1 100 ? -0.755 -8.801 1.848 1.00 83.62 100 ASN A O 1
ATOM 808 N N . LEU A 1 101 ? -1.139 -8.507 -0.350 1.00 83.88 101 LEU A N 1
ATOM 809 C CA . LEU A 1 101 ? -1.713 -7.162 -0.217 1.00 83.88 101 LEU A CA 1
ATOM 810 C C . LEU A 1 101 ? -3.172 -7.056 -0.674 1.00 83.88 101 LEU A C 1
ATOM 812 O O . LEU A 1 101 ? -3.823 -6.049 -0.427 1.00 83.88 101 LEU A O 1
ATOM 816 N N . ILE A 1 102 ? -3.740 -8.096 -1.281 1.00 79.50 102 ILE A N 1
ATOM 817 C CA . ILE A 1 102 ? -5.163 -8.099 -1.634 1.00 79.50 102 ILE A CA 1
ATOM 818 C C . ILE A 1 102 ? -6.021 -7.894 -0.384 1.00 79.50 102 ILE A C 1
ATOM 820 O O . ILE A 1 102 ? -6.102 -8.762 0.488 1.00 79.50 102 ILE A O 1
ATOM 824 N N . SER A 1 103 ? -6.704 -6.751 -0.332 1.00 72.31 103 SER A N 1
ATOM 825 C CA . SER A 1 103 ? -7.452 -6.313 0.845 1.00 72.31 103 SER A CA 1
ATOM 826 C C . SER A 1 103 ? -8.899 -6.812 0.813 1.00 72.31 103 SER A C 1
ATOM 828 O O . SER A 1 103 ? -9.521 -6.988 1.867 1.00 72.31 103 SER A O 1
ATOM 830 N N . ASN A 1 104 ? -9.461 -7.043 -0.380 1.00 76.81 104 ASN A N 1
ATOM 831 C CA . ASN A 1 104 ? -10.832 -7.527 -0.565 1.00 76.81 104 ASN A CA 1
ATOM 832 C C . ASN A 1 104 ? -11.036 -8.286 -1.904 1.00 76.81 104 ASN A C 1
ATOM 834 O O . ASN A 1 104 ? -10.100 -8.549 -2.656 1.00 76.81 104 ASN A O 1
ATOM 838 N N . GLN A 1 105 ? -12.278 -8.703 -2.185 1.00 77.38 105 GLN A N 1
ATOM 839 C CA . GLN A 1 105 ? -12.625 -9.417 -3.423 1.00 77.38 105 GLN A CA 1
ATOM 840 C C . GLN A 1 105 ? -12.597 -8.517 -4.669 1.00 77.38 105 GLN A C 1
ATOM 842 O O . GLN A 1 105 ? -12.275 -8.996 -5.752 1.00 77.38 105 GLN A O 1
ATOM 847 N N . GLU A 1 106 ? -12.907 -7.232 -4.524 1.00 81.75 106 GLU A N 1
ATOM 848 C CA . GLU A 1 106 ? -12.881 -6.275 -5.630 1.00 81.75 106 GLU A CA 1
ATOM 849 C C . GLU A 1 106 ? -11.451 -6.079 -6.156 1.00 81.75 106 GLU A C 1
ATOM 851 O O . GLU A 1 106 ? -11.246 -6.089 -7.369 1.00 81.75 106 GLU A O 1
ATOM 856 N N . ASP A 1 107 ? -10.451 -6.039 -5.269 1.00 81.56 107 ASP A N 1
ATOM 857 C CA . ASP A 1 107 ? -9.028 -5.991 -5.636 1.00 81.56 107 ASP A CA 1
ATOM 858 C C . ASP A 1 107 ? -8.618 -7.205 -6.488 1.00 81.56 107 ASP A C 1
ATOM 860 O O . ASP A 1 107 ? -7.917 -7.057 -7.493 1.00 81.56 107 ASP A O 1
ATOM 864 N N . ARG A 1 108 ? -9.099 -8.412 -6.139 1.00 82.50 108 ARG A N 1
ATOM 865 C CA . ARG A 1 108 ? -8.880 -9.632 -6.947 1.00 82.50 108 ARG A CA 1
ATOM 866 C C . ARG A 1 108 ? -9.463 -9.492 -8.344 1.00 82.50 108 ARG A C 1
ATOM 868 O O . ARG A 1 108 ? -8.803 -9.832 -9.327 1.00 82.50 108 ARG A O 1
ATOM 875 N N . ASP A 1 109 ? -10.693 -9.003 -8.431 1.00 85.12 109 ASP A N 1
ATOM 876 C CA . ASP A 1 109 ? -11.402 -8.877 -9.701 1.00 85.12 109 ASP A CA 1
ATOM 877 C C . ASP A 1 109 ? -10.754 -7.807 -10.598 1.00 85.12 109 ASP A C 1
ATOM 879 O O . ASP A 1 109 ? -10.669 -7.982 -11.818 1.00 85.12 109 ASP A O 1
ATOM 883 N N . LEU A 1 110 ? -10.260 -6.712 -10.010 1.00 86.12 110 LEU A N 1
ATOM 884 C CA . LEU A 1 110 ? -9.503 -5.675 -10.714 1.00 86.12 110 LEU A CA 1
ATOM 885 C C . LEU A 1 110 ? -8.154 -6.202 -11.216 1.00 86.12 110 LEU A C 1
ATOM 887 O O . LEU A 1 110 ? -7.842 -6.031 -12.396 1.00 86.12 110 LEU A O 1
ATOM 891 N N . LEU A 1 111 ? -7.404 -6.926 -10.380 1.00 85.56 111 LEU A N 1
ATOM 892 C CA . LEU A 1 111 ? -6.138 -7.540 -10.785 1.00 85.56 111 LEU A CA 1
ATOM 893 C C . LEU A 1 111 ? -6.328 -8.541 -11.935 1.00 85.56 111 LEU A C 1
ATOM 895 O O . LEU A 1 111 ? -5.545 -8.565 -12.888 1.00 85.56 111 LEU A O 1
ATOM 899 N N . ALA A 1 112 ? -7.391 -9.348 -11.887 1.00 86.75 112 ALA A N 1
ATOM 900 C CA . ALA A 1 112 ? -7.722 -10.277 -12.963 1.00 86.75 112 ALA A CA 1
ATOM 901 C C . ALA A 1 112 ? -8.000 -9.545 -14.288 1.00 86.75 112 ALA A C 1
ATOM 903 O O . ALA A 1 112 ? -7.530 -9.977 -15.344 1.00 86.75 112 ALA A O 1
ATOM 904 N N . LYS A 1 113 ? -8.715 -8.411 -14.245 1.00 86.94 113 LYS A N 1
ATOM 905 C CA . LYS A 1 113 ? -8.959 -7.569 -15.430 1.00 86.94 113 LYS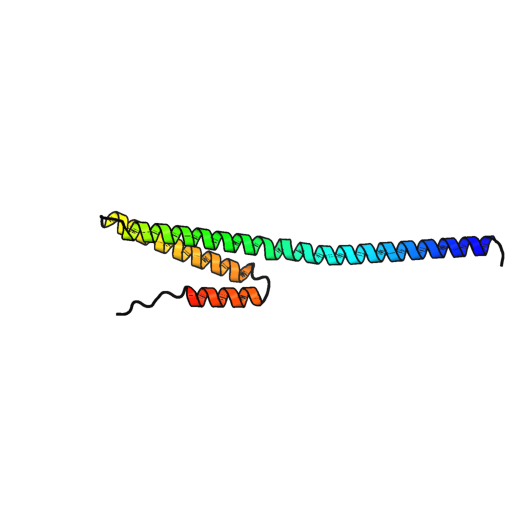 A CA 1
ATOM 906 C C . LYS A 1 113 ? -7.668 -6.980 -15.992 1.00 86.94 113 LYS A C 1
ATOM 908 O O . LYS A 1 113 ? -7.487 -6.995 -17.210 1.00 86.94 113 LYS A O 1
ATOM 913 N N . ASP A 1 114 ? -6.770 -6.503 -15.136 1.00 83.38 114 ASP A N 1
ATOM 914 C CA . ASP A 1 114 ? -5.498 -5.934 -15.585 1.00 83.38 114 ASP A CA 1
ATOM 915 C C . ASP A 1 114 ? -4.591 -6.996 -16.216 1.00 83.38 114 ASP A C 1
ATOM 917 O O . ASP A 1 114 ? -4.031 -6.753 -17.286 1.00 83.38 114 ASP A O 1
ATOM 921 N N . ARG A 1 115 ? -4.552 -8.217 -15.666 1.00 81.81 115 ARG A N 1
ATOM 922 C CA . ARG A 1 115 ? -3.847 -9.358 -16.282 1.00 81.81 115 ARG A CA 1
ATOM 923 C C . ARG A 1 115 ? -4.416 -9.769 -17.636 1.00 81.81 115 ARG A C 1
ATOM 925 O O . ARG A 1 115 ? -3.671 -10.173 -18.527 1.00 81.81 115 ARG A O 1
ATOM 932 N N . LEU A 1 116 ? -5.733 -9.683 -17.818 1.00 80.50 116 LEU A N 1
ATOM 933 C CA . LEU A 1 116 ? -6.354 -9.944 -19.119 1.00 80.50 116 LEU A CA 1
ATOM 934 C C . LEU A 1 116 ? -5.949 -8.896 -20.161 1.00 80.50 116 LEU A C 1
ATOM 936 O O . LEU A 1 116 ? -5.790 -9.246 -21.330 1.00 80.50 116 LEU A O 1
ATOM 940 N N . ARG A 1 117 ? -5.753 -7.639 -19.743 1.00 76.00 117 ARG A N 1
ATOM 941 C CA . ARG A 1 117 ? -5.314 -6.542 -20.615 1.00 76.00 117 ARG A CA 1
ATOM 942 C C . ARG A 1 117 ? -3.814 -6.595 -20.924 1.00 76.00 117 ARG A C 1
ATOM 944 O O . ARG A 1 117 ? -3.427 -6.205 -22.019 1.00 76.00 117 ARG A O 1
ATOM 951 N N . SER A 1 118 ? -2.989 -7.063 -19.987 1.00 67.62 118 SER A N 1
ATOM 952 C CA . SER A 1 118 ? -1.530 -7.149 -20.145 1.00 67.62 118 SER A CA 1
ATOM 953 C C . SER A 1 118 ? -1.033 -8.447 -20.784 1.00 67.62 118 SER A C 1
ATOM 955 O O . SER A 1 118 ? 0.171 -8.584 -20.999 1.00 67.62 118 SER A O 1
ATOM 957 N N . ARG A 1 119 ? -1.921 -9.401 -21.119 1.00 58.94 119 ARG A N 1
ATOM 958 C CA . ARG A 1 119 ? -1.537 -10.598 -21.885 1.00 58.94 119 ARG A CA 1
ATOM 959 C C . ARG A 1 119 ? -0.759 -10.172 -23.137 1.00 58.94 119 ARG A C 1
ATOM 961 O O . ARG A 1 119 ? -1.272 -9.342 -23.890 1.00 58.94 119 ARG A O 1
ATOM 968 N N . PRO A 1 120 ? 0.433 -10.747 -23.388 1.00 51.94 120 PRO A N 1
ATOM 969 C CA . PRO A 1 120 ? 1.200 -10.407 -24.573 1.00 51.94 120 PRO A CA 1
ATOM 970 C C . PRO A 1 120 ? 0.336 -10.680 -25.804 1.00 51.94 120 PRO A C 1
ATOM 972 O O . PRO A 1 120 ? -0.237 -11.769 -25.933 1.00 51.94 120 PRO A O 1
ATOM 975 N N . MET A 1 121 ? 0.221 -9.684 -26.690 1.00 49.41 121 MET A N 1
ATOM 976 C CA . MET A 1 121 ? -0.276 -9.901 -28.046 1.00 49.41 121 MET A CA 1
ATOM 977 C C . MET A 1 121 ? 0.567 -11.036 -28.620 1.00 49.41 121 MET A C 1
ATOM 979 O O . MET A 1 121 ? 1.783 -10.908 -28.769 1.00 49.41 121 MET A O 1
ATOM 983 N N . LYS A 1 122 ? -0.069 -12.184 -28.848 1.00 42.53 122 LYS A N 1
ATOM 984 C CA . LYS A 1 122 ? 0.549 -13.297 -29.558 1.00 42.53 122 LYS A CA 1
ATOM 985 C C . LYS A 1 122 ? 1.017 -12.713 -30.898 1.00 42.53 122 LYS A C 1
ATOM 987 O O . LYS A 1 122 ? 0.193 -12.057 -31.532 1.00 42.53 122 LYS A O 1
ATOM 992 N N . PRO A 1 123 ? 2.292 -12.857 -31.295 1.00 40.78 123 PRO A N 1
ATOM 993 C CA . PRO A 1 123 ? 2.721 -12.349 -32.586 1.00 40.78 123 PRO A CA 1
ATOM 994 C C . PRO A 1 123 ? 1.874 -13.052 -33.646 1.00 40.78 123 PRO A C 1
ATOM 996 O O . PRO A 1 123 ? 1.878 -14.285 -33.720 1.00 40.78 123 PRO A O 1
ATOM 999 N N . ASP A 1 124 ? 1.083 -12.276 -34.385 1.00 41.94 124 ASP A N 1
ATOM 1000 C CA . ASP A 1 124 ? 0.483 -12.752 -35.623 1.00 41.94 124 ASP A CA 1
ATOM 1001 C C . ASP A 1 124 ? 1.649 -13.148 -36.541 1.00 41.94 124 ASP A C 1
ATOM 1003 O O . ASP A 1 124 ? 2.640 -12.418 -36.637 1.00 41.94 124 ASP A O 1
ATOM 1007 N N . GLY A 1 125 ? 1.573 -14.376 -37.060 1.00 43.03 125 GLY A N 1
ATOM 1008 C CA . GLY A 1 125 ? 2.668 -15.072 -37.743 1.00 43.03 125 GLY A CA 1
ATOM 1009 C C . GLY A 1 125 ? 3.174 -14.413 -39.017 1.00 43.03 125 GLY A C 1
ATOM 1010 O O . GLY A 1 125 ? 2.470 -13.550 -39.585 1.00 43.03 125 GLY A O 1
#

Radius of gyration: 29.63 Å; Cα contacts (8 Å, |Δi|>4): 56; chains: 1; bounding box: 62×28×93 Å

Solvent-accessible surface area (backbone atoms only — not comparable to full-atom values): 6855 Å² total; per-residue (Å²): 137,58,72,69,60,57,54,51,53,54,51,52,51,52,52,53,52,51,51,52,54,53,52,50,49,52,52,53,50,54,58,49,48,57,54,50,49,48,41,63,70,27,52,52,54,35,52,55,53,53,49,50,44,50,49,40,50,54,51,32,53,51,31,52,53,48,30,72,68,41,89,47,71,67,56,28,54,52,27,52,50,51,34,52,53,34,49,55,49,40,54,48,51,54,48,50,40,62,75,76,29,62,73,52,71,66,53,51,56,51,52,53,53,50,52,67,70,65,52,76,79,73,79,79,130

Secondary structure (DSSP, 8-state):
--HHHHHHHHHHHHHHHHHHHHHHHHHHHHHHHHHHHHIIIIIHHHHHHHHHHHHHHHHHHHHHHHHHH--SHHHHHHHHHHHHHHHHHHHHHHHHHHHHT--SHHHHHHHHHHHHHHS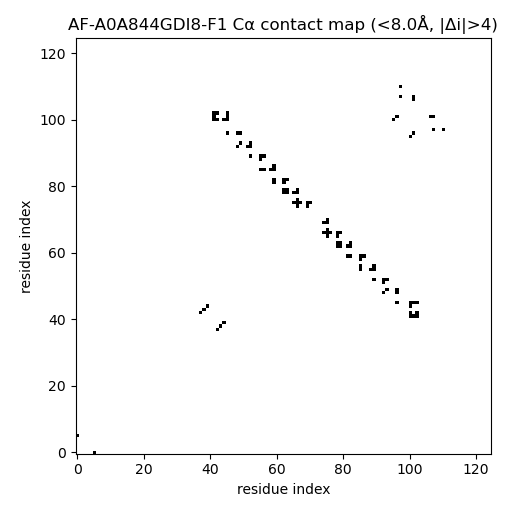--PPP-

pLDDT: mean 84.33, std 12.78, range [40.78, 96.88]

Organism: NCBI:txid2675226

Nearest PDB structures (foldseek):
  4ilo-assembly1_A  TM=5.491E-01  e=7.988E+00  Chlamydia trachomatis L2/434/Bu

Foldseek 3Di:
DDPVVVVVVVVVVVVVVVVVVVVVVVVVVVVVVVVVCLCVQAVPVLVVLVVVLVVLVVVLVVLVVQLVVDPDPVSVVVSVVVNVVSVVVSVVSLVCSVPRHPSDPVSVVVSVVVCVVPPPPDPPD